Protein AF-A0A1P8UW75-F1 (afdb_monomer_lite)

Radius of gyration: 18.57 Å; chains: 1; bounding box: 37×62×40 Å

Organism: NCBI:txid1250539

Sequence (144 aa):
MRHQDAGALTGAPVPMCEPGGLVIGSGFVAGAGWAMELAHLAPGHMASLILLARDLYPHGALHDEAYARALLGYDRAREAPEVATGIAMLDAAALGFGYRRYVDMPETLRAGLRQEIPDCAFLARLRRELVTGLYGQPEACAAL

Structure (mmCIF, N/CA/C/O backbone):
data_AF-A0A1P8UW75-F1
#
_entry.id   AF-A0A1P8UW75-F1
#
loop_
_atom_site.group_PDB
_atom_site.id
_atom_site.type_symbol
_atom_site.label_atom_id
_atom_site.label_alt_id
_atom_site.label_comp_id
_atom_site.label_asym_id
_atom_site.label_entity_id
_atom_site.label_seq_id
_atom_site.pdbx_PDB_ins_code
_atom_site.Cartn_x
_atom_site.Cartn_y
_atom_site.Cartn_z
_atom_site.occupancy
_atom_site.B_iso_or_equiv
_atom_site.auth_seq_id
_atom_site.auth_comp_id
_atom_site.auth_asym_id
_atom_site.auth_atom_id
_atom_site.pdbx_PDB_model_num
ATOM 1 N N . MET A 1 1 ? -23.630 47.295 26.380 1.00 47.28 1 MET A N 1
ATOM 2 C CA . MET A 1 1 ? -23.838 47.874 25.037 1.00 47.28 1 MET A CA 1
ATOM 3 C C . MET A 1 1 ? -22.488 48.106 24.370 1.00 47.28 1 MET A C 1
ATOM 5 O O . MET A 1 1 ? -21.942 49.189 24.495 1.00 47.28 1 MET A O 1
ATOM 9 N N . ARG A 1 2 ? -21.941 47.076 23.717 1.00 38.97 2 ARG A N 1
ATOM 10 C CA . ARG A 1 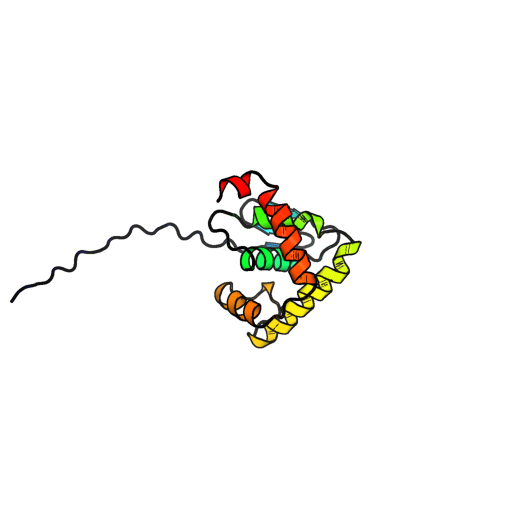2 ? -21.262 47.158 22.415 1.00 38.97 2 ARG A CA 1
ATOM 11 C C . ARG A 1 2 ? -21.368 45.771 21.794 1.00 38.97 2 ARG A C 1
ATOM 13 O O . ARG A 1 2 ? -20.910 44.795 22.378 1.00 38.97 2 ARG A O 1
ATOM 20 N N . HIS A 1 3 ? -22.101 45.732 20.692 1.00 44.72 3 HIS A N 1
ATOM 21 C CA . HIS A 1 3 ? -22.233 44.599 19.797 1.00 44.72 3 HIS A CA 1
ATOM 22 C C . HIS A 1 3 ? -20.853 44.219 19.262 1.00 44.72 3 HIS A C 1
ATOM 24 O O . HIS A 1 3 ? -20.054 45.097 18.938 1.00 44.72 3 HIS A O 1
ATOM 30 N N . GLN A 1 4 ? -20.590 42.921 19.186 1.00 50.12 4 GLN A N 1
ATOM 31 C CA . GLN A 1 4 ? -19.532 42.383 18.350 1.00 50.12 4 GLN A CA 1
ATOM 32 C C . GLN A 1 4 ? -20.232 41.696 17.186 1.00 50.12 4 GLN A C 1
ATOM 34 O O . GLN A 1 4 ? -20.909 40.683 17.360 1.00 50.12 4 GLN A O 1
ATOM 39 N N . ASP A 1 5 ? -20.149 42.349 16.032 1.00 41.22 5 ASP A N 1
ATOM 40 C CA . ASP A 1 5 ? -20.700 41.887 14.773 1.00 41.22 5 ASP A CA 1
ATOM 41 C C . ASP A 1 5 ? -19.997 40.594 14.354 1.00 41.22 5 ASP A C 1
ATOM 43 O O . ASP A 1 5 ? -18.778 40.546 14.169 1.00 41.22 5 ASP A O 1
ATOM 47 N N . ALA A 1 6 ? -20.788 39.531 14.223 1.00 41.34 6 ALA A N 1
ATOM 48 C CA . ALA A 1 6 ? -20.379 38.279 13.615 1.00 41.34 6 ALA A CA 1
ATOM 49 C C . ALA A 1 6 ? -20.181 38.510 12.110 1.00 41.34 6 ALA A C 1
ATOM 51 O O . ALA A 1 6 ? -21.109 38.389 11.311 1.00 41.34 6 ALA A O 1
ATOM 52 N N . GLY A 1 7 ? -18.957 38.878 11.729 1.00 37.47 7 GLY A N 1
ATOM 53 C CA . GLY A 1 7 ? -18.504 38.838 10.346 1.00 37.47 7 GLY A CA 1
ATOM 54 C C . GLY A 1 7 ? -18.523 37.395 9.854 1.00 37.47 7 GLY A C 1
ATOM 55 O O . GLY A 1 7 ? -17.728 36.568 10.297 1.00 37.47 7 GLY A O 1
ATOM 56 N N . ALA A 1 8 ? -19.465 37.097 8.963 1.00 42.12 8 ALA A N 1
ATOM 57 C CA . ALA A 1 8 ? -19.570 35.829 8.268 1.00 42.12 8 ALA A CA 1
ATOM 58 C C . ALA A 1 8 ? -18.262 35.531 7.518 1.00 42.12 8 ALA A C 1
ATOM 60 O O . ALA A 1 8 ? -17.936 36.174 6.520 1.00 42.12 8 ALA A O 1
ATOM 61 N N . LEU A 1 9 ? -17.519 34.532 7.996 1.00 43.41 9 LEU A N 1
ATOM 62 C CA . LEU A 1 9 ? -16.471 33.883 7.222 1.00 43.41 9 LEU A CA 1
ATOM 63 C C . LEU A 1 9 ? -17.153 33.005 6.170 1.00 43.41 9 LEU A C 1
ATOM 65 O O . LEU A 1 9 ? -17.305 31.798 6.346 1.00 43.41 9 LEU A O 1
ATOM 69 N N . THR A 1 10 ? -17.582 33.621 5.069 1.00 43.69 10 THR A N 1
ATOM 70 C CA . THR A 1 10 ? -17.873 32.902 3.826 1.00 43.69 10 THR A CA 1
ATOM 71 C C . THR A 1 10 ? -16.539 32.424 3.258 1.00 43.69 10 THR A C 1
ATOM 73 O O . THR A 1 10 ? -15.970 33.028 2.353 1.00 43.69 10 THR A O 1
ATOM 76 N N . GLY A 1 11 ? -15.997 31.355 3.841 1.00 41.97 11 GLY A N 1
ATOM 77 C CA . GLY A 1 11 ? -14.997 30.545 3.170 1.00 41.97 11 GLY A CA 1
ATOM 78 C C . GLY A 1 11 ? -15.691 29.870 1.998 1.00 41.97 11 GLY A C 1
ATOM 79 O O . GLY A 1 11 ? -16.590 29.055 2.201 1.00 41.97 11 GLY A O 1
ATOM 80 N N . ALA A 1 12 ? -15.316 30.231 0.771 1.00 35.91 12 ALA A N 1
ATOM 81 C CA . ALA A 1 12 ? -15.622 29.389 -0.377 1.00 35.91 12 ALA A CA 1
ATOM 82 C C . ALA A 1 12 ? -15.156 27.958 -0.049 1.00 35.91 12 ALA A C 1
ATOM 84 O O . ALA A 1 12 ? -14.088 27.814 0.558 1.00 35.91 12 ALA A O 1
ATOM 85 N N . PRO A 1 13 ? -15.923 26.907 -0.392 1.00 42.06 13 PRO A N 1
ATOM 86 C CA . PRO A 1 13 ? -15.454 25.550 -0.184 1.00 42.06 13 PRO A CA 1
ATOM 87 C C . PRO A 1 13 ? -14.144 25.398 -0.957 1.00 42.06 13 PRO A C 1
ATOM 89 O O . PRO A 1 13 ? -14.123 25.472 -2.185 1.00 42.06 13 PRO A O 1
ATOM 92 N N . VAL A 1 14 ? -13.037 25.225 -0.232 1.00 45.97 14 VAL A N 1
ATOM 93 C CA . VAL A 1 14 ? -11.836 24.631 -0.817 1.00 45.97 14 VAL A CA 1
ATOM 94 C C . VAL A 1 14 ? -12.321 23.298 -1.385 1.00 45.97 14 VAL A C 1
ATOM 96 O O . VAL A 1 14 ? -12.985 22.573 -0.637 1.00 45.97 14 VAL A O 1
ATOM 99 N N . PRO A 1 15 ? -12.102 22.981 -2.673 1.00 39.84 15 PRO A N 1
ATOM 100 C CA . PRO A 1 15 ? -12.480 21.682 -3.195 1.00 39.84 15 PRO A CA 1
ATOM 101 C C . PRO A 1 15 ? -11.705 20.645 -2.388 1.00 39.84 15 PRO A C 1
ATOM 103 O O . PRO A 1 15 ? -10.506 20.451 -2.580 1.00 39.84 15 PRO A O 1
ATOM 106 N N . MET A 1 16 ? -12.380 20.031 -1.419 1.00 35.12 16 MET A N 1
ATOM 107 C CA . MET A 1 16 ? -11.890 18.820 -0.801 1.00 35.12 16 MET A CA 1
ATOM 108 C C . MET A 1 16 ? -11.853 17.814 -1.940 1.00 35.12 16 MET A C 1
ATOM 110 O O . MET A 1 16 ? -12.893 17.441 -2.480 1.00 35.12 16 MET A O 1
ATOM 114 N N . CYS A 1 17 ? -10.646 17.476 -2.382 1.00 38.12 17 CYS A N 1
ATOM 115 C CA . CYS A 1 17 ? -10.421 16.353 -3.268 1.00 38.12 17 CYS A CA 1
ATOM 116 C C . CYS A 1 17 ? -10.972 15.133 -2.523 1.00 38.12 17 CYS A C 1
ATOM 118 O O . CYS A 1 17 ? -10.360 14.672 -1.561 1.00 38.12 17 CYS A O 1
ATOM 120 N N . GLU A 1 18 ? -12.177 14.687 -2.877 1.00 36.56 18 GLU A N 1
ATOM 121 C CA . GLU A 1 18 ? -12.676 13.389 -2.439 1.00 36.56 18 GLU A CA 1
ATOM 122 C C . GLU A 1 18 ? -11.598 12.372 -2.837 1.00 36.56 18 GLU A C 1
ATOM 124 O O . GLU A 1 18 ? -11.257 12.306 -4.024 1.00 36.56 18 GLU A O 1
ATOM 129 N N . PRO A 1 19 ? -10.996 11.617 -1.900 1.00 49.50 19 PRO A N 1
ATOM 130 C CA . PRO A 1 19 ? -10.078 10.566 -2.288 1.00 49.50 19 PRO A CA 1
ATOM 131 C C . PRO A 1 19 ? -10.894 9.538 -3.070 1.00 49.50 19 PRO A C 1
ATOM 133 O O . PRO A 1 19 ? -11.677 8.783 -2.497 1.00 49.50 19 PRO A O 1
ATOM 136 N N . GLY A 1 20 ? -10.753 9.549 -4.396 1.00 58.94 20 GLY A N 1
ATOM 137 C CA . GLY A 1 20 ? -11.324 8.520 -5.249 1.00 58.94 20 GLY A CA 1
ATOM 138 C C . GLY A 1 20 ? -10.828 7.168 -4.753 1.00 58.94 20 GLY A C 1
ATOM 139 O O . GLY A 1 20 ? -9.626 6.930 -4.713 1.00 58.94 20 GLY A O 1
ATOM 140 N N . GLY A 1 21 ? -11.745 6.309 -4.311 1.00 82.00 21 GLY A N 1
ATOM 141 C CA . GLY A 1 21 ? -11.389 4.978 -3.837 1.00 82.00 21 GLY A CA 1
ATOM 142 C C . GLY A 1 21 ? -10.770 4.134 -4.951 1.00 82.00 21 GLY A C 1
ATOM 143 O O . GLY A 1 21 ? -11.079 4.308 -6.132 1.00 82.00 21 GLY A O 1
ATOM 144 N N . LEU A 1 22 ? -9.917 3.185 -4.569 1.00 93.69 22 LEU A N 1
ATOM 145 C CA . LEU A 1 22 ? -9.403 2.188 -5.501 1.00 93.69 22 LEU A CA 1
ATOM 146 C C . LEU A 1 22 ? -10.514 1.201 -5.881 1.00 93.69 22 LEU A C 1
ATOM 148 O O . LEU A 1 22 ? -11.241 0.697 -5.024 1.00 93.69 22 LEU A O 1
ATOM 152 N N . VAL A 1 23 ? -10.602 0.871 -7.166 1.00 96.25 23 VAL A N 1
ATOM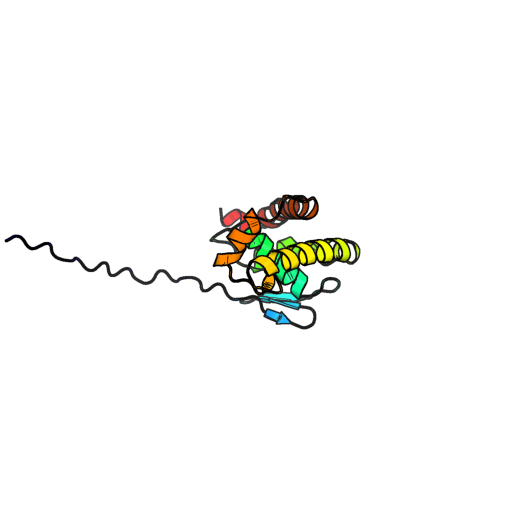 153 C CA . VAL A 1 23 ? -11.423 -0.225 -7.683 1.00 96.25 23 VAL A CA 1
ATOM 154 C C . VAL A 1 23 ? -10.542 -1.461 -7.824 1.00 96.25 23 VAL A C 1
ATOM 156 O O . VAL A 1 23 ? -9.500 -1.419 -8.475 1.00 96.25 23 VAL A O 1
ATOM 159 N N . ILE A 1 24 ? -10.969 -2.575 -7.229 1.00 97.06 24 ILE A N 1
ATOM 160 C CA . ILE A 1 24 ? -10.258 -3.858 -7.270 1.00 97.06 24 ILE A CA 1
ATOM 161 C C . ILE A 1 24 ? -11.040 -4.803 -8.182 1.00 97.06 24 ILE A C 1
ATOM 163 O O . ILE A 1 24 ? -12.120 -5.270 -7.819 1.00 97.06 24 ILE A O 1
ATOM 167 N N . GLY A 1 25 ? -10.505 -5.066 -9.371 1.00 94.62 25 GLY A N 1
ATOM 168 C CA . GLY A 1 25 ? -11.111 -5.947 -10.363 1.00 94.62 25 GLY A CA 1
ATOM 169 C C . GLY A 1 25 ? -10.450 -7.322 -10.433 1.00 94.62 25 GLY A C 1
ATOM 170 O O . GLY A 1 25 ? -9.494 -7.626 -9.719 1.00 94.62 25 GLY A O 1
ATOM 171 N N . SER A 1 26 ? -10.946 -8.175 -11.328 1.00 93.94 26 SER A N 1
ATOM 172 C CA . SER A 1 26 ? -10.308 -9.455 -11.643 1.00 93.94 26 SER A CA 1
ATOM 173 C C . SER A 1 26 ? -9.025 -9.214 -12.442 1.00 93.94 26 SER A C 1
ATOM 175 O O . SER A 1 26 ? -9.079 -8.998 -13.650 1.00 93.94 26 SER A O 1
ATOM 177 N N . GLY A 1 27 ? -7.882 -9.235 -11.758 1.00 95.81 27 GLY A N 1
ATOM 178 C CA . GLY A 1 27 ? -6.556 -9.062 -12.364 1.00 95.81 27 GLY A CA 1
ATOM 179 C C . GLY A 1 27 ? -6.083 -7.614 -12.507 1.00 95.81 27 GLY A C 1
ATOM 180 O O . GLY A 1 27 ? -5.046 -7.392 -13.117 1.00 95.81 27 GLY A O 1
ATOM 181 N N . PHE A 1 28 ? -6.792 -6.627 -11.951 1.00 97.19 28 PHE A N 1
ATOM 182 C CA . PHE A 1 28 ? -6.361 -5.228 -12.025 1.00 97.19 28 PHE A CA 1
ATOM 183 C C . PHE A 1 28 ? -6.759 -4.411 -10.793 1.00 97.19 28 PHE A C 1
ATOM 185 O O . PHE A 1 28 ? -7.711 -4.745 -10.083 1.00 97.19 28 PHE A O 1
ATOM 192 N N . VAL A 1 29 ? -6.052 -3.302 -10.583 1.00 97.38 29 VAL A N 1
ATOM 193 C CA . VAL A 1 29 ? -6.437 -2.220 -9.667 1.00 97.38 29 VAL A CA 1
ATOM 194 C C . VAL A 1 29 ? -6.563 -0.934 -10.473 1.00 97.38 29 VAL A C 1
ATOM 196 O O . VAL A 1 29 ? -5.745 -0.678 -11.352 1.00 97.38 29 VAL A O 1
ATOM 199 N N . ALA A 1 30 ? -7.587 -0.134 -10.201 1.00 96.81 30 ALA A N 1
ATOM 200 C CA . ALA A 1 30 ? -7.827 1.125 -10.895 1.00 96.81 30 ALA A CA 1
ATOM 201 C C . ALA A 1 30 ? -8.162 2.256 -9.922 1.00 96.81 30 ALA A C 1
ATOM 203 O O . ALA A 1 30 ? -8.632 2.018 -8.810 1.00 96.81 30 ALA A O 1
ATOM 204 N N . GLY A 1 31 ? -7.946 3.485 -10.373 1.00 93.81 31 GLY A N 1
ATOM 205 C CA . GLY A 1 31 ? -8.360 4.708 -9.697 1.00 93.81 31 GLY A CA 1
ATOM 206 C C . GLY A 1 31 ? -8.902 5.717 -10.707 1.00 93.81 31 GLY A C 1
ATOM 207 O O . GLY A 1 31 ? -9.201 5.380 -11.854 1.00 93.81 31 GLY A O 1
ATOM 208 N N . ALA A 1 32 ? -9.055 6.973 -10.294 1.00 90.62 32 ALA A N 1
ATOM 209 C CA . ALA A 1 32 ? -9.592 8.014 -11.165 1.00 90.62 32 ALA A CA 1
ATOM 210 C C . ALA A 1 32 ? -8.680 8.256 -12.385 1.00 90.62 32 ALA A C 1
ATOM 212 O O . ALA A 1 32 ? -7.615 8.852 -12.260 1.00 90.62 32 ALA A O 1
ATOM 213 N N . GLY A 1 33 ? -9.113 7.799 -13.564 1.00 91.88 33 GLY A N 1
ATOM 214 C CA . GLY A 1 33 ? -8.417 8.024 -14.836 1.00 91.88 33 GLY A CA 1
ATOM 215 C C . GLY A 1 33 ? -7.268 7.059 -15.148 1.00 91.88 33 GLY A C 1
ATOM 216 O O . GLY A 1 33 ? -6.649 7.208 -16.198 1.00 91.88 33 GLY A O 1
ATOM 217 N N . TRP A 1 34 ? -7.004 6.060 -14.298 1.00 94.69 34 TRP A N 1
ATOM 218 C CA . TRP A 1 34 ? -5.913 5.102 -14.496 1.00 94.69 34 TRP A CA 1
ATOM 219 C C . TRP A 1 34 ? -6.304 3.679 -14.085 1.00 94.69 34 TRP A C 1
ATOM 221 O O . TRP A 1 34 ? -7.174 3.467 -13.239 1.00 94.69 34 TRP A O 1
ATOM 231 N N . ALA A 1 35 ? -5.626 2.694 -14.672 1.00 96.31 35 ALA A N 1
ATOM 232 C CA . ALA A 1 35 ? -5.733 1.287 -14.305 1.00 96.31 35 ALA A CA 1
ATOM 233 C C . ALA A 1 35 ? -4.378 0.587 -14.462 1.00 96.31 35 ALA A C 1
ATOM 235 O O . ALA A 1 35 ? -3.571 0.963 -15.311 1.00 96.31 35 ALA A O 1
ATOM 236 N N . MET A 1 36 ? -4.144 -0.433 -13.643 1.00 96.12 36 MET A N 1
ATOM 237 C CA . MET A 1 36 ? -2.952 -1.272 -13.653 1.00 96.12 36 MET A CA 1
ATOM 238 C C . MET A 1 36 ? -3.367 -2.740 -13.646 1.00 96.12 36 MET A C 1
ATOM 240 O O . MET A 1 36 ? -3.978 -3.216 -12.686 1.00 96.12 36 MET A O 1
ATOM 244 N N . GLU A 1 37 ? -3.011 -3.448 -14.711 1.00 97.31 37 GLU A N 1
ATOM 245 C CA . GLU A 1 37 ? -3.134 -4.902 -14.798 1.00 97.31 37 GLU A CA 1
ATOM 246 C C . GLU A 1 37 ? -2.009 -5.588 -14.019 1.00 97.31 37 GLU A C 1
ATOM 248 O O . GLU A 1 37 ? -0.902 -5.060 -13.906 1.00 97.31 37 GLU A O 1
ATOM 253 N N . LEU A 1 38 ? -2.310 -6.763 -13.470 1.00 97.88 38 LEU A N 1
ATOM 254 C CA . LEU A 1 38 ? -1.410 -7.535 -12.623 1.00 97.88 38 LEU A CA 1
ATOM 255 C C . LEU A 1 38 ? -1.293 -8.965 -13.141 1.00 97.88 38 LEU A C 1
ATOM 257 O O . LEU A 1 38 ? -2.293 -9.640 -13.390 1.00 97.88 38 LEU A O 1
ATOM 261 N N . ALA A 1 39 ? -0.059 -9.438 -13.259 1.00 97.50 39 ALA A N 1
ATOM 262 C CA . ALA A 1 39 ? 0.275 -10.778 -13.712 1.00 97.50 39 ALA A CA 1
ATOM 263 C C . ALA A 1 39 ? 0.558 -11.746 -12.555 1.00 97.50 39 ALA A C 1
ATOM 265 O O . ALA A 1 39 ? 0.367 -12.955 -12.701 1.00 97.50 39 ALA A O 1
ATOM 266 N N . HIS A 1 40 ? 1.044 -11.249 -11.414 1.00 97.88 40 HIS A N 1
ATOM 267 C CA . HIS A 1 40 ? 1.581 -12.088 -10.340 1.00 97.88 40 HIS A CA 1
ATOM 268 C C . HIS A 1 40 ? 0.972 -11.806 -8.969 1.00 97.88 40 HIS A C 1
ATOM 270 O O . HIS A 1 40 ? 0.840 -12.726 -8.160 1.00 97.88 40 HIS A O 1
ATOM 276 N N . LEU A 1 41 ? 0.608 -10.559 -8.684 1.00 97.81 41 LEU A N 1
ATOM 277 C CA . LEU A 1 41 ? -0.024 -10.180 -7.430 1.00 97.81 41 LEU A CA 1
ATOM 278 C C . LEU A 1 41 ? -1.543 -10.283 -7.507 1.00 97.81 41 LEU A C 1
ATOM 280 O O . LEU A 1 41 ? -2.177 -9.926 -8.497 1.00 97.81 41 LEU A O 1
ATOM 284 N N . ALA A 1 42 ? -2.144 -10.696 -6.390 1.00 97.12 42 ALA A N 1
ATOM 285 C CA . ALA A 1 42 ? -3.572 -10.521 -6.204 1.00 97.12 42 ALA A CA 1
ATOM 286 C C . ALA A 1 42 ? -3.900 -9.013 -6.210 1.00 97.12 42 ALA A C 1
ATOM 288 O O . ALA A 1 42 ? -3.240 -8.251 -5.495 1.00 97.12 42 ALA A O 1
ATOM 289 N N . PRO A 1 43 ? -4.950 -8.572 -6.923 1.00 97.25 43 PRO A N 1
ATOM 290 C CA . PRO A 1 43 ? -5.346 -7.165 -6.964 1.00 97.25 43 PRO A CA 1
ATOM 291 C C . PRO A 1 43 ? -5.549 -6.524 -5.590 1.00 97.25 43 PRO A C 1
ATOM 293 O O . PRO A 1 43 ? -5.112 -5.402 -5.355 1.00 97.25 43 PRO A O 1
ATOM 296 N N . GLY A 1 44 ? -6.117 -7.267 -4.634 1.00 97.00 44 GLY A N 1
ATOM 297 C CA . GLY A 1 44 ? -6.255 -6.795 -3.255 1.00 97.00 44 GLY A CA 1
ATOM 298 C C . GLY A 1 44 ? -4.919 -6.525 -2.555 1.00 97.00 44 GLY A C 1
ATOM 299 O O . GLY A 1 44 ? -4.825 -5.573 -1.790 1.00 97.00 44 GLY A O 1
ATOM 300 N N . HIS A 1 45 ? -3.872 -7.305 -2.846 1.00 97.81 45 HIS A N 1
ATOM 301 C CA . HIS A 1 45 ? -2.544 -7.063 -2.277 1.00 97.81 45 HIS A CA 1
ATOM 302 C C . HIS A 1 45 ? -1.922 -5.789 -2.844 1.00 97.81 45 HIS A C 1
ATOM 304 O O . HIS A 1 45 ? -1.393 -4.983 -2.085 1.00 97.81 45 HIS A O 1
ATOM 310 N N . MET A 1 46 ? -2.022 -5.578 -4.159 1.00 97.94 46 MET A N 1
ATOM 311 C CA . MET A 1 46 ? -1.521 -4.352 -4.778 1.00 97.94 46 MET A CA 1
ATOM 312 C C . MET A 1 46 ? -2.284 -3.116 -4.283 1.00 97.94 46 MET A C 1
ATOM 314 O O . MET A 1 46 ? -1.669 -2.103 -3.964 1.00 97.94 46 MET A O 1
ATOM 318 N N . ALA A 1 47 ? -3.608 -3.206 -4.135 1.00 97.69 47 ALA A N 1
ATOM 319 C CA . ALA A 1 47 ? -4.404 -2.127 -3.553 1.00 97.69 47 ALA A CA 1
ATOM 320 C C . ALA A 1 47 ? -3.963 -1.800 -2.114 1.00 97.69 47 ALA A C 1
ATOM 322 O O . ALA A 1 47 ? -3.760 -0.631 -1.789 1.00 97.69 47 ALA A O 1
ATOM 323 N N . SER A 1 48 ? -3.724 -2.817 -1.274 1.00 97.25 48 SER A N 1
ATOM 324 C CA . SER A 1 48 ? -3.154 -2.614 0.064 1.00 97.25 48 SER A CA 1
ATOM 325 C C . SER A 1 48 ? -1.776 -1.946 0.021 1.00 97.25 48 SER A C 1
ATOM 327 O O . SER A 1 48 ? -1.522 -1.062 0.834 1.00 97.25 48 SER A O 1
ATOM 329 N N . LEU A 1 49 ? -0.894 -2.326 -0.915 1.00 96.94 49 LEU A N 1
ATOM 330 C CA . LEU A 1 49 ? 0.421 -1.689 -1.070 1.00 96.94 49 LEU A CA 1
ATOM 331 C C . LEU A 1 49 ? 0.302 -0.209 -1.444 1.00 96.94 49 LEU A C 1
ATOM 333 O O . LEU A 1 49 ? 1.017 0.607 -0.871 1.00 96.94 49 LEU A O 1
ATOM 337 N N . ILE A 1 50 ? -0.597 0.143 -2.368 1.00 95.94 50 ILE A N 1
ATOM 338 C CA . ILE A 1 50 ? -0.821 1.534 -2.793 1.00 95.94 50 ILE A CA 1
ATOM 339 C C . ILE A 1 50 ? -1.297 2.382 -1.611 1.00 95.94 50 ILE A C 1
ATOM 341 O O . ILE A 1 50 ? -0.720 3.435 -1.337 1.00 95.94 50 ILE A O 1
ATOM 345 N N . LEU A 1 51 ? -2.298 1.900 -0.867 1.00 94.75 51 LEU A N 1
ATOM 346 C CA . LEU A 1 51 ? -2.789 2.594 0.324 1.00 94.75 51 LEU A CA 1
ATOM 347 C C . LEU A 1 51 ? -1.705 2.707 1.397 1.00 94.75 51 LEU A C 1
ATOM 349 O O . LEU A 1 51 ? -1.537 3.774 1.979 1.00 94.75 51 LEU A O 1
ATOM 353 N N . LEU A 1 52 ? -0.929 1.643 1.618 1.00 94.69 52 LEU A N 1
ATOM 354 C CA . LEU A 1 52 ? 0.182 1.660 2.565 1.00 94.69 52 LEU A CA 1
ATOM 355 C C . LEU A 1 52 ? 1.272 2.654 2.152 1.00 94.69 52 LEU A C 1
ATOM 357 O O . LEU A 1 52 ? 1.813 3.356 3.001 1.00 94.69 52 LEU A O 1
ATOM 361 N N . ALA A 1 53 ? 1.591 2.749 0.863 1.00 94.25 53 ALA A N 1
ATOM 362 C CA . ALA A 1 53 ? 2.573 3.697 0.356 1.00 94.25 53 ALA A CA 1
ATOM 363 C C . ALA A 1 53 ? 2.134 5.148 0.591 1.00 94.25 53 ALA A C 1
ATOM 365 O O . ALA A 1 53 ? 2.925 5.949 1.092 1.00 94.25 53 ALA A O 1
ATOM 366 N N . ARG A 1 54 ? 0.865 5.461 0.308 1.00 91.75 54 ARG A N 1
ATOM 367 C CA . ARG A 1 54 ? 0.248 6.762 0.606 1.00 91.75 54 ARG A CA 1
ATOM 368 C C . ARG A 1 54 ? 0.272 7.076 2.098 1.00 91.75 54 ARG A C 1
ATOM 370 O O . ARG A 1 54 ? 0.624 8.175 2.506 1.00 91.75 54 ARG A O 1
ATOM 377 N N . ASP A 1 55 ? -0.068 6.089 2.910 1.00 91.69 55 ASP A N 1
ATOM 378 C CA . ASP A 1 55 ? -0.090 6.186 4.361 1.00 91.69 55 ASP A CA 1
ATOM 379 C C . ASP A 1 55 ? 1.316 6.414 4.968 1.00 91.69 55 ASP A C 1
ATOM 381 O O . ASP A 1 55 ? 1.449 7.088 5.994 1.00 91.69 55 ASP A O 1
ATOM 385 N N . LEU A 1 56 ? 2.364 5.841 4.360 1.00 89.19 56 LEU A N 1
ATOM 386 C CA . LEU A 1 56 ? 3.768 5.988 4.772 1.00 89.19 56 LEU A CA 1
ATOM 387 C C . LEU A 1 56 ? 4.408 7.292 4.280 1.00 89.19 56 LEU A C 1
ATOM 389 O O . LEU A 1 56 ? 5.250 7.851 4.982 1.00 89.19 56 LEU A O 1
ATOM 393 N N . TYR A 1 57 ? 4.014 7.765 3.100 1.00 86.94 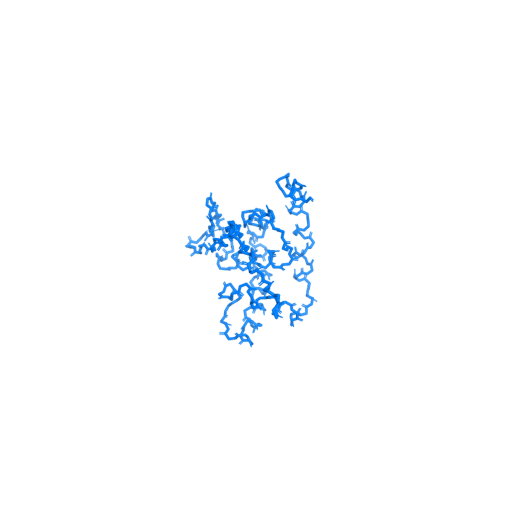57 TYR A N 1
ATOM 394 C CA . TYR A 1 57 ? 4.522 8.980 2.465 1.00 86.94 57 TYR A CA 1
ATOM 395 C C . TYR A 1 57 ? 3.352 9.850 1.999 1.00 86.94 57 TYR A C 1
ATOM 397 O O . TYR A 1 57 ? 3.090 9.920 0.796 1.00 86.94 57 TYR A O 1
ATOM 405 N N . PRO A 1 58 ? 2.617 10.491 2.924 1.00 84.12 58 PRO A N 1
ATOM 406 C CA . PRO A 1 58 ? 1.470 11.310 2.562 1.00 84.12 58 PRO A CA 1
ATOM 407 C C . PRO A 1 58 ? 1.947 12.579 1.851 1.00 84.12 58 PRO A C 1
ATOM 409 O O . PRO A 1 58 ? 2.503 13.483 2.474 1.00 84.12 58 PRO A O 1
ATOM 412 N N . HIS A 1 59 ? 1.713 12.654 0.542 1.00 81.38 59 HIS A N 1
ATOM 413 C CA . HIS A 1 59 ? 2.006 13.835 -0.262 1.00 81.38 59 HIS A CA 1
ATOM 414 C C . HIS A 1 59 ? 0.703 14.423 -0.800 1.00 81.38 59 HIS A C 1
ATOM 416 O O . HIS A 1 59 ? 0.013 13.792 -1.593 1.00 81.38 59 HIS A O 1
ATOM 422 N N . GLY A 1 60 ? 0.379 15.656 -0.399 1.00 74.62 60 GLY A N 1
ATOM 423 C CA . GLY A 1 60 ? -0.884 16.310 -0.771 1.00 74.62 60 GLY A CA 1
ATOM 424 C C . GLY A 1 60 ? -1.042 16.616 -2.266 1.00 74.62 60 GLY A C 1
ATOM 425 O O . GLY A 1 60 ? -2.152 16.881 -2.711 1.00 74.62 60 GLY A O 1
ATOM 426 N N . ALA A 1 61 ? 0.049 16.572 -3.033 1.00 79.06 61 ALA A N 1
ATOM 427 C CA . ALA A 1 61 ? 0.065 16.830 -4.471 1.00 79.06 61 ALA A CA 1
ATOM 428 C C . ALA A 1 61 ? 0.234 15.556 -5.327 1.00 79.06 61 ALA A C 1
ATOM 430 O O . ALA A 1 61 ? 0.179 15.643 -6.552 1.00 79.06 61 ALA A O 1
ATOM 431 N N . LEU A 1 62 ? 0.416 14.374 -4.718 1.00 84.00 62 LEU A N 1
ATOM 432 C CA . LEU A 1 62 ? 0.504 13.113 -5.461 1.00 84.00 62 LEU A CA 1
ATOM 433 C C . LEU A 1 62 ? -0.852 12.419 -5.521 1.00 84.00 62 LEU A C 1
ATOM 435 O O . LEU A 1 62 ? -1.502 12.189 -4.504 1.00 84.00 62 LEU A O 1
ATOM 439 N N . HIS A 1 63 ? -1.237 12.020 -6.728 1.00 88.88 63 HIS A N 1
ATOM 440 C CA . HIS A 1 63 ? -2.383 11.147 -6.947 1.00 88.88 63 HIS A CA 1
ATOM 441 C C . HIS A 1 63 ? -1.990 9.674 -6.770 1.00 88.88 63 HIS A C 1
ATOM 443 O O . HIS A 1 63 ? -0.831 9.303 -6.966 1.00 88.88 63 HIS A O 1
ATOM 449 N N . ASP A 1 64 ? -2.973 8.818 -6.475 1.00 91.31 64 ASP A N 1
ATOM 450 C CA . ASP A 1 64 ? -2.774 7.375 -6.256 1.00 91.31 64 ASP A CA 1
ATOM 451 C C . ASP A 1 64 ? -2.048 6.673 -7.425 1.00 91.31 64 ASP A C 1
ATOM 453 O O . ASP A 1 64 ? -1.324 5.702 -7.207 1.00 91.31 64 ASP A O 1
ATOM 457 N N . GLU A 1 65 ? -2.161 7.196 -8.654 1.00 92.88 65 GLU A N 1
ATOM 458 C CA . GLU A 1 65 ? -1.433 6.687 -9.824 1.00 92.88 65 GLU A CA 1
ATOM 459 C C . GLU A 1 65 ? 0.092 6.735 -9.633 1.00 92.88 65 GLU A C 1
ATOM 461 O O . GLU A 1 65 ? 0.794 5.799 -10.012 1.00 92.88 65 GLU A O 1
ATOM 466 N N . ALA A 1 66 ? 0.625 7.791 -9.010 1.00 92.06 66 ALA A N 1
ATOM 467 C CA . ALA A 1 66 ? 2.065 7.923 -8.784 1.00 92.06 66 ALA A CA 1
ATOM 468 C C . ALA A 1 66 ? 2.588 6.808 -7.861 1.00 92.06 66 ALA A C 1
ATOM 470 O O . ALA A 1 66 ? 3.641 6.218 -8.124 1.00 92.06 66 ALA A O 1
ATOM 471 N N . TYR A 1 67 ? 1.813 6.472 -6.824 1.00 94.19 67 TYR A N 1
ATOM 472 C CA . TYR A 1 67 ? 2.098 5.355 -5.926 1.00 94.19 67 TYR A CA 1
ATOM 473 C C . TYR A 1 67 ? 1.962 4.008 -6.646 1.00 94.19 67 TYR A C 1
ATOM 475 O O . TYR A 1 67 ? 2.837 3.156 -6.506 1.00 94.19 67 TYR A O 1
ATOM 483 N N . ALA A 1 68 ? 0.923 3.827 -7.467 1.00 94.88 68 ALA A N 1
ATOM 484 C CA . ALA A 1 68 ? 0.747 2.623 -8.278 1.00 94.88 68 ALA A CA 1
ATOM 485 C C . ALA A 1 68 ? 1.937 2.387 -9.225 1.00 94.88 68 ALA A C 1
ATOM 487 O O . ALA A 1 68 ? 2.505 1.295 -9.244 1.00 94.88 68 ALA A O 1
ATOM 488 N N . ARG A 1 69 ? 2.390 3.424 -9.944 1.00 93.62 69 ARG A N 1
ATOM 489 C CA . ARG A 1 69 ? 3.569 3.346 -10.824 1.00 93.62 69 ARG A CA 1
ATOM 490 C C . ARG A 1 69 ? 4.847 3.022 -10.057 1.00 93.62 69 ARG A C 1
ATOM 492 O O . ARG A 1 69 ? 5.625 2.185 -10.511 1.00 93.62 69 ARG A O 1
ATOM 499 N N . ALA A 1 70 ? 5.049 3.627 -8.883 1.00 94.00 70 ALA A N 1
ATOM 500 C CA . ALA A 1 70 ? 6.206 3.334 -8.034 1.00 94.00 70 ALA A CA 1
ATOM 501 C C . ALA A 1 70 ? 6.238 1.865 -7.569 1.00 94.00 70 ALA A C 1
ATOM 503 O O . ALA A 1 70 ? 7.313 1.306 -7.350 1.00 94.00 70 ALA A O 1
ATOM 504 N N . LEU A 1 71 ? 5.070 1.231 -7.453 1.00 95.12 71 LEU A N 1
ATOM 505 C CA . LEU A 1 71 ? 4.911 -0.144 -6.986 1.00 95.12 71 LEU A CA 1
ATOM 506 C C . LEU A 1 71 ? 4.848 -1.188 -8.106 1.00 95.12 71 LEU A C 1
ATOM 508 O O . LEU A 1 71 ? 4.867 -2.379 -7.804 1.00 95.12 71 LEU A O 1
ATOM 512 N N . LEU A 1 72 ? 4.855 -0.794 -9.384 1.00 90.50 72 LEU A N 1
ATOM 513 C CA . LEU A 1 72 ? 4.774 -1.732 -10.514 1.00 90.50 72 LEU A CA 1
ATOM 514 C C . LEU A 1 72 ? 5.854 -2.832 -10.451 1.00 90.50 72 LEU A C 1
ATOM 516 O O . LEU A 1 72 ? 5.624 -3.975 -10.835 1.00 90.50 72 LEU A O 1
ATOM 520 N N . GLY A 1 73 ? 7.031 -2.519 -9.898 1.00 91.12 73 GLY A N 1
ATOM 521 C CA . GLY A 1 73 ? 8.128 -3.473 -9.714 1.00 91.12 73 GLY A CA 1
ATOM 522 C C . GLY A 1 73 ? 7.843 -4.642 -8.755 1.00 91.12 73 GLY A C 1
ATOM 523 O O . GLY A 1 73 ? 8.600 -5.618 -8.791 1.00 91.12 73 GLY A O 1
ATOM 524 N N . TYR A 1 74 ? 6.787 -4.558 -7.937 1.00 94.81 74 TYR A N 1
ATOM 525 C CA . TYR A 1 74 ? 6.338 -5.623 -7.032 1.00 94.81 74 TYR A CA 1
ATOM 526 C C . TYR A 1 74 ? 5.489 -6.686 -7.730 1.00 94.81 74 TYR A C 1
ATOM 528 O O . TYR A 1 74 ? 5.396 -7.803 -7.218 1.00 94.81 74 TYR A O 1
ATOM 536 N N . ASP A 1 75 ? 4.899 -6.393 -8.894 1.00 96.94 75 ASP A N 1
ATOM 537 C CA . ASP A 1 75 ? 4.143 -7.381 -9.664 1.00 96.94 75 ASP A CA 1
ATOM 538 C C . ASP A 1 75 ? 5.085 -8.342 -10.403 1.00 96.94 75 ASP A C 1
ATOM 540 O O . ASP A 1 75 ? 5.281 -8.298 -11.614 1.00 96.94 75 ASP A O 1
ATOM 544 N N . ARG A 1 76 ? 5.767 -9.188 -9.629 1.00 97.25 76 ARG A N 1
ATOM 545 C CA . ARG A 1 76 ? 6.740 -10.176 -10.099 1.00 97.25 76 ARG A CA 1
ATOM 546 C C . ARG A 1 76 ? 6.612 -11.445 -9.272 1.00 97.25 76 ARG A C 1
ATOM 548 O O . ARG A 1 76 ? 6.534 -11.386 -8.047 1.00 97.25 76 ARG A O 1
ATOM 555 N N . ALA A 1 77 ? 6.705 -12.603 -9.925 1.00 96.62 77 ALA A N 1
ATOM 556 C CA . ALA A 1 77 ? 6.548 -13.906 -9.270 1.00 96.62 77 ALA A CA 1
ATOM 557 C C . ALA A 1 77 ? 7.436 -14.097 -8.023 1.00 96.62 77 ALA A C 1
ATOM 559 O O . ALA A 1 77 ? 6.999 -14.684 -7.039 1.00 96.62 77 ALA A O 1
ATOM 560 N N . ARG A 1 78 ? 8.670 -13.573 -8.045 1.00 96.12 78 ARG A N 1
ATOM 561 C CA . ARG A 1 78 ? 9.615 -13.679 -6.918 1.00 96.12 78 ARG A CA 1
ATOM 5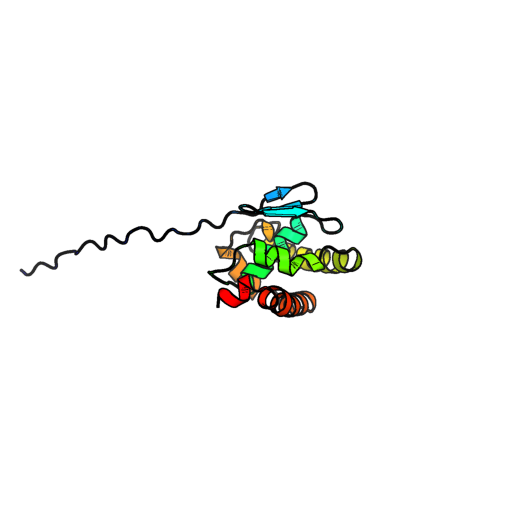62 C C . ARG A 1 78 ? 9.247 -12.817 -5.703 1.00 96.12 78 ARG A C 1
ATOM 564 O O . ARG A 1 78 ? 9.659 -13.144 -4.600 1.00 96.12 78 ARG A O 1
ATOM 571 N N . GLU A 1 79 ? 8.514 -11.725 -5.909 1.00 94.69 79 GLU A N 1
ATOM 572 C CA . GLU A 1 79 ? 8.154 -10.762 -4.857 1.00 94.69 79 GLU A CA 1
ATOM 573 C C . GLU A 1 79 ? 6.830 -11.160 -4.185 1.00 94.69 79 GLU A C 1
ATOM 575 O O . GLU A 1 79 ? 6.610 -10.885 -3.006 1.00 94.69 79 GLU A O 1
ATOM 580 N N . ALA A 1 80 ? 5.957 -11.855 -4.925 1.00 95.12 80 ALA A N 1
ATOM 581 C CA . ALA A 1 80 ? 4.612 -12.219 -4.490 1.00 95.12 80 ALA A CA 1
ATOM 582 C C . ALA A 1 80 ? 4.532 -12.921 -3.117 1.00 95.12 80 ALA A C 1
ATOM 584 O O . ALA A 1 80 ? 3.645 -12.555 -2.340 1.00 95.12 80 ALA A O 1
ATOM 585 N N . PRO A 1 81 ? 5.428 -13.865 -2.752 1.00 96.06 81 PRO A N 1
ATOM 586 C CA . PRO A 1 81 ? 5.388 -14.497 -1.431 1.00 96.06 81 PRO A CA 1
ATOM 587 C C . PRO A 1 81 ? 5.668 -13.527 -0.274 1.00 96.06 81 PRO A C 1
ATOM 589 O O . PRO A 1 81 ? 4.994 -13.582 0.758 1.00 96.06 81 PRO A O 1
ATOM 592 N N . GLU A 1 82 ? 6.640 -12.624 -0.439 1.00 94.94 82 GLU A N 1
ATOM 593 C CA . GLU A 1 82 ? 6.969 -11.625 0.584 1.00 94.94 82 GLU A CA 1
ATOM 594 C C . GLU A 1 82 ? 5.830 -10.610 0.723 1.00 94.94 82 GLU A C 1
ATOM 596 O O . GLU A 1 82 ? 5.397 -10.325 1.839 1.00 94.94 82 GLU A O 1
ATOM 601 N N . VAL A 1 83 ? 5.271 -10.146 -0.403 1.00 96.38 83 VAL A N 1
ATOM 602 C CA . VAL A 1 83 ? 4.102 -9.254 -0.411 1.00 96.38 83 VAL A CA 1
ATOM 603 C C . VAL A 1 83 ? 2.922 -9.898 0.306 1.00 96.38 83 VAL A C 1
ATOM 605 O O . VAL A 1 83 ? 2.344 -9.278 1.192 1.00 96.38 83 VAL A O 1
ATOM 608 N N . ALA A 1 84 ? 2.572 -11.143 -0.025 1.00 96.31 84 ALA A N 1
ATOM 609 C CA . ALA A 1 84 ? 1.455 -11.835 0.614 1.00 96.31 84 ALA A CA 1
ATOM 610 C C . ALA A 1 84 ? 1.647 -11.953 2.136 1.00 96.31 84 ALA A C 1
ATOM 612 O O . ALA A 1 84 ? 0.706 -11.735 2.896 1.00 96.31 84 ALA A O 1
ATOM 613 N N . THR A 1 85 ? 2.876 -12.226 2.583 1.00 95.31 85 THR A N 1
ATOM 614 C CA . THR A 1 85 ? 3.223 -12.281 4.011 1.00 95.31 85 THR A CA 1
ATOM 615 C C . THR A 1 85 ? 3.074 -10.912 4.679 1.00 95.31 85 THR A C 1
ATOM 617 O O . THR A 1 85 ? 2.471 -10.805 5.748 1.00 95.31 85 THR A O 1
ATOM 620 N N . GLY A 1 86 ? 3.575 -9.852 4.040 1.00 93.88 86 GLY A N 1
ATOM 621 C CA . GLY A 1 86 ? 3.443 -8.480 4.526 1.00 93.88 86 GLY A CA 1
ATOM 622 C C . GLY A 1 86 ? 1.985 -8.032 4.630 1.00 93.88 86 GLY A C 1
ATOM 623 O O . GLY A 1 86 ? 1.589 -7.477 5.652 1.00 93.88 86 GLY A O 1
ATOM 624 N N . ILE A 1 87 ? 1.161 -8.329 3.620 1.00 96.00 87 ILE A N 1
ATOM 625 C CA . ILE A 1 87 ? -0.272 -8.010 3.648 1.00 96.00 87 ILE A CA 1
ATOM 626 C C . ILE A 1 87 ? -1.006 -8.821 4.719 1.00 96.00 87 ILE A C 1
ATOM 628 O O . ILE A 1 87 ? -1.812 -8.249 5.444 1.00 96.00 87 ILE A O 1
ATOM 632 N N . ALA A 1 88 ? -0.687 -10.104 4.903 1.00 95.62 88 ALA A N 1
ATOM 633 C CA . ALA A 1 88 ? -1.286 -10.911 5.966 1.00 95.62 88 ALA A CA 1
ATOM 634 C C . ALA A 1 88 ? -0.998 -10.346 7.370 1.00 95.62 88 ALA A C 1
ATOM 636 O O . ALA A 1 88 ? -1.861 -10.394 8.244 1.00 95.62 88 ALA A O 1
ATOM 637 N N . MET A 1 89 ? 0.188 -9.767 7.587 1.00 94.44 89 MET A N 1
ATOM 638 C CA . MET A 1 89 ? 0.521 -9.065 8.830 1.00 94.44 89 MET A CA 1
ATOM 639 C C . MET A 1 89 ? -0.339 -7.804 9.024 1.00 94.44 89 MET A C 1
ATOM 641 O O . MET A 1 89 ? -0.835 -7.575 10.127 1.00 94.44 89 MET A O 1
ATOM 645 N N . LEU A 1 90 ? -0.546 -7.005 7.969 1.00 94.88 90 LEU A N 1
ATOM 646 C CA . LEU A 1 90 ? -1.433 -5.833 8.022 1.00 94.88 90 LEU A CA 1
ATOM 647 C C . LEU A 1 90 ? -2.883 -6.247 8.301 1.00 94.88 90 LEU A C 1
ATOM 649 O O . LEU A 1 90 ? -3.543 -5.642 9.141 1.00 94.88 90 LEU A O 1
ATOM 653 N N . ASP A 1 91 ? -3.367 -7.291 7.625 1.00 95.88 91 ASP A N 1
ATOM 654 C CA . ASP A 1 91 ? -4.719 -7.823 7.801 1.00 95.88 91 ASP A CA 1
ATOM 655 C C . ASP A 1 91 ? -4.918 -8.374 9.221 1.00 95.88 91 ASP A C 1
ATOM 657 O O . ASP A 1 91 ? -5.957 -8.134 9.832 1.00 95.88 91 ASP A O 1
ATOM 661 N N . ALA A 1 92 ? -3.909 -9.035 9.796 1.00 95.06 92 ALA A N 1
ATOM 662 C CA . ALA A 1 92 ? -3.946 -9.487 11.186 1.00 95.06 92 ALA A CA 1
ATOM 663 C C . ALA A 1 92 ? -4.016 -8.314 12.178 1.00 95.06 92 ALA A C 1
ATOM 665 O O . ALA A 1 92 ? -4.788 -8.368 13.135 1.00 95.06 92 ALA A O 1
ATOM 666 N N . ALA A 1 93 ? -3.259 -7.238 11.941 1.00 94.06 93 ALA A N 1
ATOM 667 C CA . ALA A 1 93 ? -3.332 -6.028 12.758 1.00 94.06 93 ALA A CA 1
ATOM 668 C C . ALA A 1 93 ? -4.688 -5.309 12.610 1.00 94.06 93 ALA A C 1
ATOM 670 O O . ALA A 1 93 ? -5.232 -4.807 13.594 1.00 94.06 93 ALA A O 1
ATOM 671 N N . ALA A 1 94 ? -5.275 -5.315 11.408 1.00 95.75 94 ALA A N 1
ATOM 672 C CA . ALA A 1 94 ? -6.578 -4.712 11.125 1.00 95.75 94 ALA A CA 1
ATOM 673 C C . ALA A 1 94 ? -7.711 -5.317 11.972 1.00 95.75 94 ALA A C 1
ATOM 675 O O . ALA A 1 94 ? -8.658 -4.606 12.326 1.00 95.75 94 ALA A O 1
ATOM 676 N N . LEU A 1 95 ? -7.584 -6.589 12.377 1.00 95.88 95 LEU A N 1
ATOM 677 C CA . LEU A 1 95 ? -8.551 -7.249 13.260 1.00 95.88 95 LEU A CA 1
ATOM 678 C C . LEU A 1 95 ? -8.711 -6.506 14.593 1.00 95.88 95 LEU A C 1
ATOM 680 O O . LEU A 1 95 ? -9.830 -6.393 15.090 1.00 95.88 95 LEU A O 1
ATOM 684 N N . GLY A 1 96 ? -7.626 -5.939 15.136 1.00 94.31 96 GLY A N 1
ATOM 685 C CA . GLY A 1 96 ? -7.657 -5.132 16.362 1.00 94.31 96 GLY A CA 1
ATOM 686 C C . GLY A 1 96 ? -8.467 -3.837 16.228 1.00 94.31 96 GLY A C 1
ATOM 687 O O . GLY A 1 96 ? -8.934 -3.293 17.224 1.00 94.31 96 GLY A O 1
ATOM 688 N N . PHE A 1 97 ? -8.694 -3.384 14.995 1.00 94.56 97 PHE A N 1
ATOM 689 C CA . PHE A 1 97 ? -9.499 -2.210 14.659 1.00 94.56 97 PHE A CA 1
ATOM 690 C C . PHE A 1 97 ? -10.912 -2.580 14.177 1.00 94.56 97 PHE A C 1
ATOM 692 O O . PHE A 1 97 ? -11.673 -1.696 13.786 1.00 94.56 97 PHE A O 1
ATOM 699 N N . GLY A 1 98 ? -11.279 -3.868 14.194 1.00 96.38 98 GLY A N 1
ATOM 700 C CA . GLY A 1 98 ? -12.590 -4.359 13.755 1.00 96.38 98 GLY A CA 1
ATOM 701 C C . GLY A 1 98 ? -12.722 -4.584 12.245 1.00 96.38 98 GLY A C 1
ATOM 702 O O . GLY A 1 98 ? -13.836 -4.764 11.756 1.00 96.38 98 GLY A O 1
ATOM 703 N N . TYR A 1 99 ? -11.613 -4.600 11.502 1.00 96.69 99 TYR A N 1
ATOM 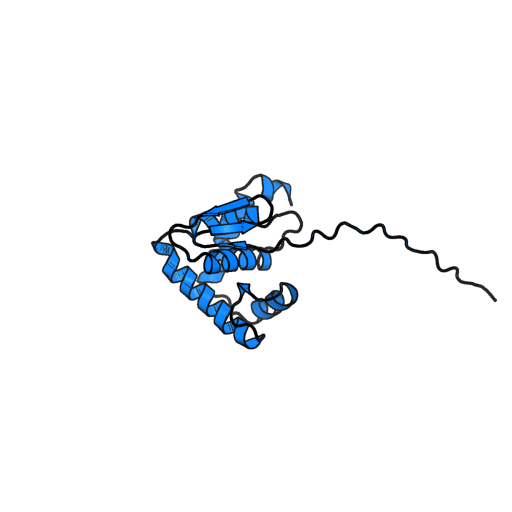704 C CA . TYR A 1 99 ? -11.605 -4.816 10.054 1.00 96.69 99 TYR A CA 1
ATOM 705 C C . TYR A 1 99 ? -10.918 -6.127 9.708 1.00 96.69 99 TYR A C 1
ATOM 707 O O . TYR A 1 99 ? -9.890 -6.481 10.271 1.00 96.69 99 TYR A O 1
ATOM 715 N N . ARG A 1 100 ? -11.472 -6.855 8.738 1.00 95.38 100 ARG A N 1
ATOM 716 C CA . ARG A 1 100 ? -10.889 -8.131 8.303 1.00 95.38 100 ARG A CA 1
ATOM 717 C C . ARG A 1 100 ? -9.626 -7.952 7.462 1.00 95.38 100 ARG A C 1
ATOM 719 O O . ARG A 1 100 ? -8.806 -8.861 7.421 1.00 95.38 100 ARG A O 1
ATOM 726 N N . ARG A 1 101 ? -9.519 -6.833 6.744 1.00 95.88 101 ARG A N 1
ATOM 727 C CA . ARG A 1 101 ? -8.402 -6.532 5.847 1.00 95.88 101 ARG A CA 1
ATOM 728 C C . ARG A 1 101 ? -8.015 -5.069 5.952 1.00 95.88 101 ARG A C 1
ATOM 730 O O . ARG A 1 101 ? -8.886 -4.213 6.104 1.00 95.88 101 ARG A O 1
ATOM 737 N N . TYR A 1 102 ? -6.732 -4.784 5.783 1.00 95.31 102 TYR A N 1
ATOM 738 C CA . TYR A 1 102 ? -6.187 -3.429 5.806 1.00 95.31 102 TYR A CA 1
ATOM 739 C C . TYR A 1 102 ? -6.774 -2.538 4.701 1.00 95.31 102 TYR A C 1
ATOM 741 O O . TYR A 1 102 ? -7.103 -1.381 4.951 1.00 95.31 102 TYR A O 1
ATOM 749 N N . VAL A 1 103 ? -6.982 -3.087 3.497 1.00 95.62 103 VAL A N 1
ATOM 750 C CA . VAL A 1 103 ? -7.572 -2.354 2.359 1.00 95.62 103 VAL A CA 1
ATOM 751 C C . VAL A 1 103 ? -9.005 -1.877 2.615 1.00 95.62 103 VAL A C 1
ATOM 753 O O . VAL A 1 103 ? -9.435 -0.896 2.020 1.00 95.62 103 VAL A O 1
ATOM 756 N N . ASP A 1 104 ? -9.733 -2.540 3.519 1.00 95.12 104 ASP A N 1
ATOM 757 C CA . ASP A 1 104 ? -11.109 -2.175 3.871 1.00 95.12 104 ASP A CA 1
ATOM 758 C C . ASP A 1 104 ? -11.160 -1.092 4.966 1.00 95.12 104 ASP A C 1
ATOM 760 O O . ASP A 1 104 ? -12.236 -0.588 5.290 1.00 95.12 104 ASP A O 1
ATOM 764 N N . MET A 1 105 ? -10.018 -0.745 5.573 1.00 94.19 105 MET A N 1
ATOM 765 C CA . MET A 1 105 ? -9.969 0.227 6.661 1.00 94.19 105 MET A CA 1
ATOM 766 C C . MET A 1 105 ? -10.077 1.663 6.140 1.00 94.19 105 MET A C 1
ATOM 768 O O . MET A 1 105 ? -9.365 2.029 5.195 1.00 94.19 105 MET A O 1
ATOM 772 N N . PRO A 1 106 ? -10.862 2.532 6.803 1.00 92.19 106 PRO A N 1
ATOM 773 C CA . PRO A 1 106 ? -10.884 3.951 6.483 1.00 92.19 106 PRO A CA 1
ATOM 774 C C . PRO A 1 106 ? -9.524 4.591 6.788 1.00 92.19 106 PRO A C 1
ATOM 776 O O . PRO A 1 106 ? -8.856 4.236 7.763 1.00 92.19 106 PRO A O 1
ATOM 779 N N . GLU A 1 107 ? -9.134 5.579 5.980 1.00 88.94 107 GLU A N 1
ATOM 780 C CA . GLU A 1 107 ? -7.864 6.314 6.118 1.00 88.94 107 GLU A CA 1
ATOM 781 C C . GLU A 1 107 ? -7.665 6.874 7.534 1.00 88.94 107 GLU A C 1
ATOM 783 O O . GLU A 1 107 ? -6.566 6.802 8.084 1.00 88.94 107 GLU A O 1
ATOM 788 N N . THR A 1 108 ? -8.754 7.316 8.171 1.00 90.25 108 THR A N 1
ATOM 789 C CA . THR A 1 108 ? -8.764 7.845 9.542 1.00 90.25 108 THR A CA 1
ATOM 790 C C . THR A 1 108 ? -8.287 6.850 10.604 1.00 90.25 108 THR A C 1
ATOM 792 O O . THR A 1 108 ? -7.806 7.280 11.648 1.00 90.25 108 THR A O 1
ATOM 795 N N . LEU A 1 109 ? -8.386 5.537 10.361 1.00 92.88 109 LEU A N 1
ATOM 796 C CA . LEU A 1 109 ? -7.961 4.498 11.308 1.00 92.88 109 LEU A CA 1
ATOM 797 C C . LEU A 1 109 ? -6.608 3.876 10.960 1.00 92.88 109 LEU A C 1
ATOM 799 O O . LEU A 1 109 ? -5.906 3.402 11.855 1.00 92.88 109 LEU A O 1
ATOM 803 N N . ARG A 1 110 ? -6.196 3.895 9.688 1.00 93.44 110 ARG A N 1
ATOM 804 C CA . ARG A 1 110 ? -4.929 3.269 9.279 1.00 93.44 110 ARG A CA 1
ATOM 805 C C . ARG A 1 110 ? -3.708 3.951 9.898 1.00 93.44 110 ARG A C 1
ATOM 807 O O . ARG A 1 110 ? -2.705 3.286 10.134 1.00 93.44 110 ARG A O 1
ATOM 814 N N . ALA A 1 111 ? -3.802 5.243 10.227 1.00 90.06 111 ALA A N 1
ATOM 815 C CA . ALA A 1 111 ? -2.754 5.956 10.960 1.00 90.06 111 ALA A CA 1
ATOM 816 C C . ALA A 1 111 ? -2.479 5.361 12.349 1.00 90.06 111 ALA A C 1
ATOM 818 O O . ALA A 1 111 ? -1.315 5.224 12.717 1.00 90.06 111 ALA A O 1
ATOM 819 N N . GLY A 1 112 ? -3.524 4.957 13.078 1.00 91.00 112 GLY A N 1
ATOM 820 C CA . GLY A 1 112 ? -3.379 4.281 14.369 1.00 91.00 112 GLY A CA 1
ATOM 821 C C . GLY A 1 112 ? -2.748 2.899 14.218 1.00 91.00 112 GLY A C 1
ATOM 822 O O . GLY A 1 112 ? -1.781 2.586 14.902 1.00 91.00 112 GLY A O 1
ATOM 823 N N . LEU A 1 113 ? -3.207 2.104 13.246 1.00 92.56 113 LEU A N 1
ATOM 824 C CA . LEU A 1 113 ? -2.623 0.786 12.968 1.00 92.56 113 LEU A CA 1
ATOM 825 C C . LEU A 1 113 ? -1.121 0.865 12.659 1.00 92.56 113 LEU A C 1
ATOM 827 O O . LEU A 1 113 ? -0.361 0.017 13.115 1.00 92.56 113 LEU A O 1
ATOM 831 N N . ARG A 1 114 ? -0.658 1.898 11.942 1.00 88.62 114 ARG A N 1
ATOM 832 C CA . ARG A 1 114 ? 0.778 2.079 11.659 1.00 88.62 114 ARG A CA 1
ATOM 833 C C . ARG A 1 114 ? 1.637 2.303 12.902 1.00 88.62 114 ARG A C 1
ATOM 835 O O .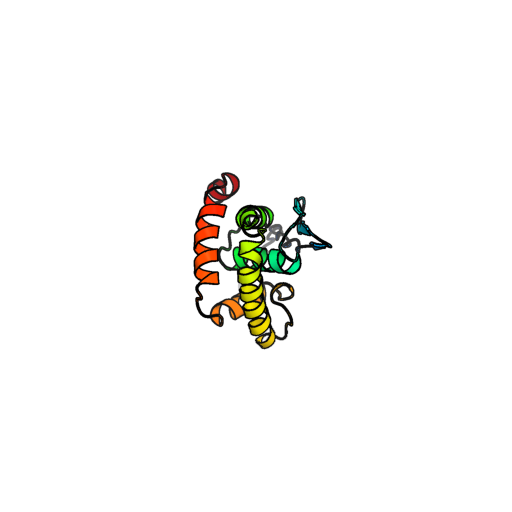 ARG A 1 114 ? 2.831 2.044 12.835 1.00 88.62 114 ARG A O 1
ATOM 842 N N . GLN A 1 115 ? 1.062 2.796 13.996 1.00 86.75 115 GLN A N 1
ATOM 843 C CA . GLN A 1 115 ? 1.782 2.960 15.261 1.00 86.75 115 GLN A CA 1
ATOM 844 C C . GLN A 1 115 ? 1.937 1.627 16.006 1.00 86.75 115 GLN A C 1
ATOM 846 O O . GLN A 1 115 ? 2.895 1.460 16.754 1.00 86.75 115 GLN A O 1
ATOM 851 N N . GLU A 1 116 ? 1.032 0.678 15.763 1.00 85.25 116 GLU A N 1
ATOM 852 C CA . GLU A 1 116 ? 1.023 -0.645 16.398 1.00 85.25 116 GLU A CA 1
ATOM 853 C C . GLU A 1 116 ? 1.887 -1.670 15.656 1.00 85.25 116 GLU A C 1
ATOM 855 O O . GLU A 1 116 ? 2.318 -2.667 16.238 1.00 85.25 116 GLU A O 1
ATOM 860 N N . ILE A 1 117 ? 2.144 -1.459 14.361 1.00 83.56 117 ILE A N 1
ATOM 861 C CA . ILE A 1 117 ? 2.938 -2.400 13.572 1.00 83.56 117 ILE A CA 1
ATOM 862 C C . ILE A 1 117 ? 4.431 -2.104 13.745 1.00 83.56 117 ILE A C 1
ATOM 864 O O . ILE A 1 117 ? 4.894 -1.038 13.335 1.00 83.56 117 ILE A O 1
ATOM 868 N N . PRO A 1 118 ? 5.212 -3.053 14.293 1.00 75.50 118 PRO A N 1
ATOM 869 C CA . PRO A 1 118 ? 6.648 -2.883 14.432 1.00 75.50 118 PRO A CA 1
ATOM 870 C C . PRO A 1 118 ? 7.334 -2.772 13.067 1.00 75.50 118 PRO A C 1
ATOM 872 O O . PRO A 1 118 ? 6.952 -3.432 12.096 1.00 75.50 118 PRO A O 1
ATOM 875 N N . ASP A 1 119 ? 8.402 -1.975 13.009 1.00 77.44 119 ASP A N 1
ATOM 876 C CA . ASP A 1 119 ? 9.247 -1.890 11.823 1.00 77.44 119 ASP A CA 1
ATOM 877 C C . ASP A 1 119 ? 9.863 -3.259 11.511 1.00 77.44 119 ASP A C 1
ATOM 879 O O . ASP A 1 119 ? 10.731 -3.767 12.222 1.00 77.44 119 ASP A O 1
ATOM 883 N N . CYS A 1 120 ? 9.398 -3.866 10.420 1.00 82.19 120 CYS A N 1
ATOM 884 C CA . CYS A 1 120 ? 9.877 -5.149 9.929 1.00 82.19 120 CYS A CA 1
ATOM 885 C C . CYS A 1 120 ? 10.675 -4.982 8.628 1.00 82.19 120 CYS A C 1
ATOM 887 O O . CYS A 1 120 ? 10.629 -3.939 7.968 1.00 82.19 120 CYS A O 1
ATOM 889 N N . ALA A 1 121 ? 11.404 -6.031 8.234 1.00 88.38 121 ALA A N 1
ATOM 890 C CA . ALA A 1 121 ? 12.245 -6.010 7.035 1.00 88.38 121 ALA A CA 1
ATOM 891 C C . ALA A 1 121 ? 11.459 -5.631 5.766 1.00 88.38 121 ALA A C 1
ATOM 893 O O . ALA A 1 121 ? 11.951 -4.840 4.959 1.00 88.38 121 ALA A O 1
ATOM 894 N N . PHE A 1 122 ? 10.223 -6.123 5.647 1.00 88.56 122 PHE A N 1
ATOM 895 C CA . PHE A 1 122 ? 9.318 -5.805 4.547 1.00 88.56 122 PHE A CA 1
ATOM 896 C C . PHE A 1 122 ? 8.979 -4.307 4.493 1.00 88.56 122 PHE A C 1
ATOM 898 O O . PHE A 1 122 ? 9.212 -3.662 3.474 1.00 88.56 122 PHE A O 1
ATOM 905 N N . LEU A 1 123 ? 8.516 -3.712 5.601 1.00 88.25 123 LEU A N 1
ATOM 906 C CA . LEU A 1 123 ? 8.189 -2.280 5.649 1.00 88.25 123 LEU A CA 1
ATOM 907 C C . LEU A 1 123 ? 9.426 -1.399 5.441 1.00 88.25 123 LEU A C 1
ATOM 909 O O . LEU A 1 123 ? 9.360 -0.378 4.758 1.00 88.25 123 LEU A O 1
ATOM 913 N N . ALA A 1 124 ? 10.576 -1.797 5.987 1.00 90.25 124 ALA A N 1
ATOM 914 C CA . ALA A 1 124 ? 11.832 -1.094 5.760 1.00 90.25 124 ALA A CA 1
ATOM 915 C C . ALA A 1 124 ? 12.242 -1.125 4.278 1.00 90.25 124 ALA A C 1
ATOM 917 O O . ALA A 1 124 ? 12.716 -0.118 3.751 1.00 90.25 124 ALA A O 1
ATOM 918 N N . ARG A 1 125 ? 12.062 -2.263 3.596 1.00 91.25 125 ARG A N 1
ATOM 919 C CA . ARG A 1 125 ? 12.314 -2.396 2.157 1.00 91.25 125 ARG A CA 1
ATOM 920 C C . ARG A 1 125 ? 11.348 -1.548 1.337 1.00 91.25 125 ARG A C 1
ATOM 922 O O . ARG A 1 125 ? 11.818 -0.753 0.527 1.00 91.25 125 ARG A O 1
ATOM 929 N N . LEU A 1 126 ? 10.047 -1.664 1.599 1.00 91.69 126 LEU A N 1
ATOM 930 C CA . LEU A 1 126 ? 9.007 -0.892 0.923 1.00 91.69 126 LEU A CA 1
ATOM 931 C C . LEU A 1 126 ? 9.300 0.609 0.995 1.00 91.69 126 LEU A C 1
ATOM 933 O O . LEU A 1 126 ? 9.289 1.286 -0.026 1.00 91.69 126 LEU A O 1
ATOM 937 N N . ARG A 1 127 ? 9.661 1.123 2.178 1.00 90.44 127 ARG A N 1
ATOM 938 C CA . ARG A 1 127 ? 10.044 2.532 2.352 1.00 90.44 127 ARG A CA 1
ATOM 939 C C . ARG A 1 127 ? 11.234 2.937 1.482 1.00 90.44 127 ARG A C 1
ATOM 941 O O . ARG A 1 127 ? 11.168 3.957 0.803 1.00 90.44 127 ARG A O 1
ATOM 948 N N . ARG A 1 128 ? 12.309 2.137 1.463 1.00 89.12 128 ARG A N 1
ATOM 949 C CA . ARG A 1 128 ? 13.491 2.424 0.625 1.00 89.12 128 ARG A CA 1
ATOM 950 C C . ARG A 1 128 ? 13.141 2.459 -0.860 1.00 89.12 128 ARG A C 1
ATOM 952 O O . ARG A 1 128 ? 13.592 3.355 -1.566 1.00 89.12 128 ARG A O 1
ATOM 959 N N . GLU A 1 129 ? 12.339 1.506 -1.323 1.00 88.56 129 GLU A N 1
ATOM 960 C CA . GLU A 1 129 ? 11.957 1.426 -2.732 1.00 88.56 129 GLU A CA 1
ATOM 961 C C . GLU A 1 129 ? 10.989 2.546 -3.133 1.00 88.56 129 GLU A C 1
ATOM 963 O O . GLU A 1 129 ? 11.144 3.113 -4.214 1.00 88.56 129 GLU A O 1
ATOM 968 N N . LEU A 1 130 ? 10.066 2.948 -2.252 1.00 88.94 130 LEU A N 1
ATOM 969 C CA . LEU A 1 130 ? 9.169 4.084 -2.482 1.00 88.94 130 LEU A CA 1
ATOM 970 C C . LEU A 1 130 ? 9.919 5.408 -2.623 1.00 88.94 130 LEU A C 1
ATOM 972 O O . LEU A 1 130 ? 9.578 6.187 -3.505 1.00 88.94 130 LEU A O 1
ATOM 976 N N . VAL A 1 131 ? 10.969 5.649 -1.831 1.00 86.75 131 VAL A N 1
ATOM 977 C CA . VAL A 1 131 ? 11.818 6.843 -1.998 1.00 86.75 131 VAL A CA 1
ATOM 978 C C . VAL A 1 131 ? 12.392 6.881 -3.414 1.00 86.75 131 VAL A C 1
ATOM 980 O O . VAL A 1 131 ? 12.270 7.888 -4.106 1.00 86.75 131 VAL A O 1
ATOM 983 N N . THR A 1 132 ? 12.966 5.776 -3.890 1.00 82.94 132 THR A N 1
ATOM 984 C CA . THR A 1 132 ? 13.518 5.728 -5.252 1.00 82.94 132 THR A CA 1
ATOM 985 C C . THR A 1 132 ? 12.443 5.784 -6.339 1.00 82.94 132 THR A C 1
ATOM 987 O O . THR A 1 132 ? 12.645 6.430 -7.362 1.00 82.94 132 THR A O 1
ATOM 990 N N . GLY A 1 133 ? 11.302 5.126 -6.128 1.00 82.69 133 GLY A N 1
ATOM 991 C CA . GLY A 1 133 ? 10.232 5.004 -7.114 1.00 82.69 133 GLY A CA 1
ATOM 992 C C . GLY A 1 133 ? 9.403 6.275 -7.268 1.00 82.69 133 GLY A C 1
ATOM 993 O O . GLY A 1 133 ? 9.018 6.604 -8.386 1.00 82.69 133 GLY A O 1
ATOM 994 N N . LEU A 1 134 ? 9.151 7.004 -6.177 1.00 83.50 134 LEU A N 1
ATOM 995 C CA . LEU A 1 134 ? 8.453 8.287 -6.214 1.00 83.50 134 LEU A CA 1
ATOM 996 C C . LEU A 1 134 ? 9.393 9.382 -6.726 1.00 83.50 134 LEU A C 1
ATOM 998 O O . LEU A 1 134 ? 9.095 9.996 -7.740 1.00 83.50 134 LEU A O 1
ATOM 1002 N N . TYR A 1 135 ? 10.572 9.579 -6.131 1.00 74.75 135 TYR A N 1
ATOM 1003 C CA . TYR A 1 135 ? 11.468 10.674 -6.544 1.00 74.75 135 TYR A CA 1
ATOM 1004 C C . TYR A 1 135 ? 12.200 10.437 -7.870 1.00 74.75 135 TYR A C 1
ATOM 1006 O O . TYR A 1 135 ? 12.762 11.370 -8.439 1.00 74.75 135 TYR A O 1
ATOM 1014 N N . GLY A 1 136 ? 12.171 9.210 -8.394 1.00 69.44 136 GLY A N 1
ATOM 1015 C CA . GLY A 1 136 ? 12.599 8.906 -9.758 1.00 69.44 136 GLY A CA 1
ATOM 1016 C C . GLY A 1 136 ? 11.609 9.356 -10.841 1.00 69.44 136 GLY A C 1
ATOM 1017 O O . GLY A 1 136 ? 11.937 9.251 -12.022 1.00 69.44 136 GLY A O 1
ATOM 1018 N N . GLN A 1 137 ? 10.416 9.841 -10.470 1.00 65.94 137 GLN A N 1
ATOM 1019 C CA . GLN A 1 137 ? 9.390 10.326 -11.397 1.00 65.94 137 GLN A CA 1
ATOM 1020 C C . GLN A 1 137 ? 9.345 11.867 -11.416 1.00 65.94 137 GLN A C 1
ATOM 1022 O O . GLN A 1 137 ? 9.296 12.492 -10.351 1.00 65.94 137 GLN A O 1
ATOM 1027 N N . PRO A 1 138 ? 9.324 12.511 -12.599 1.00 61.09 138 PRO A N 1
ATOM 1028 C CA . PRO A 1 138 ? 9.300 13.969 -12.698 1.00 61.09 138 PRO A CA 1
ATOM 1029 C C . PRO A 1 138 ? 8.026 14.586 -12.100 1.00 61.09 138 PRO A C 1
ATOM 1031 O O . PRO A 1 138 ? 8.108 15.646 -11.484 1.00 61.09 138 PRO A O 1
ATOM 1034 N N . GLU A 1 139 ? 6.873 13.916 -12.203 1.00 59.34 139 GLU A N 1
ATOM 1035 C CA . GLU A 1 139 ? 5.604 14.402 -11.642 1.00 59.34 139 GLU A CA 1
ATOM 1036 C C . GLU A 1 139 ? 5.643 14.489 -10.113 1.00 59.34 139 GLU A C 1
ATOM 1038 O O . GLU A 1 139 ? 5.032 15.380 -9.531 1.00 59.34 139 GLU A O 1
ATOM 1043 N N . ALA A 1 140 ? 6.384 13.591 -9.459 1.00 58.72 140 ALA A N 1
ATOM 1044 C CA . ALA A 1 140 ? 6.519 13.604 -8.009 1.00 58.72 140 ALA A CA 1
ATOM 1045 C C . ALA A 1 140 ? 7.596 14.575 -7.514 1.00 58.72 140 ALA A C 1
ATOM 1047 O O . ALA A 1 140 ? 7.454 15.157 -6.442 1.00 58.72 140 ALA A O 1
ATOM 1048 N N . CYS A 1 141 ? 8.649 14.793 -8.305 1.00 54.38 141 CYS A N 1
ATOM 1049 C CA . CYS A 1 141 ? 9.688 15.776 -8.003 1.00 54.38 141 CYS A CA 1
ATOM 1050 C C . CYS A 1 141 ? 9.168 17.225 -8.107 1.00 54.38 141 CYS A C 1
ATOM 1052 O O . CYS A 1 141 ? 9.598 18.085 -7.348 1.00 54.38 141 CYS A O 1
ATOM 1054 N N . ALA A 1 142 ? 8.203 17.491 -8.997 1.00 50.41 142 ALA A N 1
ATOM 1055 C CA . ALA A 1 142 ? 7.574 18.808 -9.153 1.00 50.41 142 ALA A CA 1
ATOM 1056 C C . ALA A 1 142 ? 6.524 19.148 -8.071 1.00 50.41 142 ALA A C 1
ATOM 1058 O O . ALA A 1 142 ? 6.035 20.275 -8.026 1.00 50.41 142 ALA A O 1
ATOM 1059 N N . ALA A 1 143 ? 6.147 18.168 -7.245 1.00 50.50 143 ALA A N 1
ATOM 1060 C CA . ALA A 1 143 ? 5.082 18.252 -6.246 1.00 50.50 143 ALA A CA 1
ATOM 1061 C C . ALA A 1 143 ? 5.586 18.556 -4.815 1.00 50.50 143 ALA A C 1
ATOM 1063 O O . ALA A 1 143 ? 4.774 18.622 -3.886 1.00 50.50 143 ALA A O 1
ATOM 1064 N N . LEU A 1 144 ? 6.905 18.715 -4.642 1.00 48.91 144 LEU A N 1
ATOM 1065 C CA . LEU A 1 144 ? 7.587 19.158 -3.417 1.00 48.91 144 LEU A CA 1
ATOM 1066 C C . LEU A 1 144 ? 8.018 20.624 -3.530 1.00 48.91 144 LEU A C 1
ATOM 1068 O O . LEU A 1 144 ? 7.944 21.318 -2.491 1.00 48.91 144 LEU A O 1
#

pLDDT: mean 83.21, std 19.08, range [35.12, 97.94]

Foldseek 3Di:
DDDDDDDDPPDDPPPPPPQFAWDQDDQWIDGDPDIDGADAARSLLLLLQLLVLCLVPVFPQDHSVLSSQLCPVCRDNVNRVVSVVVQVLQLVLCVVVVHNGNSPDDSVCVNVSVVVDDDDPSNVVSVVSSVCSQCVDPSSVVRD

Secondary structure (DSSP, 8-state):
-------------------PPPEEETTEEEETTEEEE-SSS-HHHHHHHHHHHHHHS--TT--HHHHHHHHGGG-STTTHHHHHHHHHHHHHHHGGGT-SSGGGS-HHHHHHHHHHS---HHHHHHHHHHHHHHHTSHHHHTT-